Protein AF-A0A832ETS2-F1 (afdb_monomer)

Radius of gyration: 16.35 Å; Cα contacts (8 Å, |Δi|>4): 140; chains: 1; bounding box: 44×32×42 Å

Secondary structure (DSSP, 8-state):
--HHHHHHHHHHHHHHHHHHHHHHHTTT-HHHHHS--SSPPPPPHHHHHHHHHHHHHHHHHHHHHHHHHHHHHTT-HHHHHHHHHHHHHHHHHHHHHHHHT-HHHHHHHHHHHHHHHHHHHGGG-

Nearest PDB structures (foldseek):
  4j7t-assembly1_A  TM=8.408E-01  e=2.220E-03  Homo sapiens
  4jc7-assembly1_A  TM=8.473E-01  e=4.898E-03  Homo sapiens
  6ssu-assembly1_B  TM=5.948E-01  e=8.752E-03  Homo sapiens
  6sss-assembly1_C  TM=6.000E-01  e=1.648E-02  Homo sapiens
  6ssr-assembly1_A  TM=6.062E-01  e=1.832E-02  Homo sapiens

pLDDT: mean 95.66, std 4.16, range [79.88, 98.81]

Structure (mmCIF, N/CA/C/O backbone):
data_AF-A0A832ETS2-F1
#
_entry.id   AF-A0A832ETS2-F1
#
loop_
_atom_site.group_PDB
_atom_site.id
_atom_site.type_symbol
_atom_site.label_atom_id
_atom_site.label_alt_id
_atom_site.label_comp_id
_atom_site.label_asym_id
_atom_site.label_entity_id
_atom_site.label_seq_id
_atom_site.pdbx_PDB_ins_code
_atom_site.Cartn_x
_atom_site.Cartn_y
_atom_site.Cartn_z
_atom_site.occupancy
_atom_site.B_iso_or_equiv
_atom_site.auth_seq_id
_atom_site.auth_comp_id
_atom_site.auth_asym_id
_atom_site.auth_atom_id
_atom_site.pdbx_PDB_model_num
ATOM 1 N N . MET A 1 1 ? -0.045 -5.602 16.748 1.00 87.69 1 MET A N 1
ATOM 2 C CA . MET A 1 1 ? 0.488 -4.236 16.519 1.00 87.69 1 MET A CA 1
ATOM 3 C C . MET A 1 1 ? -0.621 -3.227 16.772 1.00 87.69 1 MET A C 1
ATOM 5 O O . MET A 1 1 ? -1.780 -3.587 16.598 1.00 87.69 1 MET A O 1
ATOM 9 N N . SER A 1 2 ? -0.307 -1.999 17.190 1.00 96.56 2 SER A N 1
ATOM 10 C CA . SER A 1 2 ? -1.331 -0.948 17.261 1.00 96.56 2 SER A CA 1
ATOM 11 C C . SER A 1 2 ? -1.736 -0.514 15.849 1.00 96.56 2 SER A C 1
ATOM 13 O O . SER A 1 2 ? -0.933 -0.618 14.915 1.00 96.56 2 SER A O 1
ATOM 15 N N . LEU A 1 3 ? -2.964 -0.012 15.686 1.00 97.75 3 LEU A N 1
ATOM 16 C CA . LEU A 1 3 ? -3.432 0.511 14.399 1.00 97.75 3 LEU A CA 1
ATOM 17 C C . LEU A 1 3 ? -2.520 1.634 13.886 1.00 97.75 3 LEU A C 1
ATOM 19 O O . LEU A 1 3 ? -2.171 1.642 12.712 1.00 97.75 3 LEU A O 1
ATOM 23 N N . THR A 1 4 ? -2.043 2.515 14.770 1.00 97.94 4 THR A N 1
ATOM 24 C CA . THR A 1 4 ? -1.073 3.563 14.422 1.00 97.94 4 THR A CA 1
ATOM 25 C C . THR A 1 4 ? 0.200 2.982 13.811 1.00 97.94 4 THR A C 1
ATOM 27 O O . THR A 1 4 ? 0.640 3.444 12.761 1.00 97.94 4 THR A O 1
ATOM 30 N N . THR A 1 5 ? 0.775 1.933 14.412 1.00 98.31 5 THR A N 1
ATOM 31 C CA . THR A 1 5 ? 1.963 1.270 13.856 1.00 98.31 5 THR A CA 1
ATOM 32 C C . THR A 1 5 ? 1.675 0.681 12.477 1.00 98.31 5 THR A C 1
ATOM 34 O O . THR A 1 5 ? 2.474 0.867 11.563 1.00 98.31 5 THR A O 1
ATOM 37 N N . VAL A 1 6 ? 0.535 0.005 12.294 1.00 98.50 6 VAL A N 1
ATOM 38 C CA . VAL A 1 6 ? 0.156 -0.558 10.986 1.00 98.50 6 VAL A CA 1
ATOM 39 C C . VAL A 1 6 ? 0.006 0.549 9.941 1.00 98.50 6 VAL A C 1
ATOM 41 O O . VAL A 1 6 ? 0.538 0.420 8.841 1.00 98.50 6 VAL A O 1
ATOM 44 N N . THR A 1 7 ? -0.648 1.659 10.285 1.00 98.56 7 THR A N 1
ATOM 45 C CA . THR A 1 7 ? -0.812 2.818 9.398 1.00 98.56 7 THR A CA 1
ATOM 46 C C . THR A 1 7 ? 0.533 3.391 8.960 1.00 98.56 7 THR A C 1
ATOM 48 O O . THR A 1 7 ? 0.736 3.629 7.770 1.00 98.56 7 THR A O 1
ATOM 51 N N . LEU A 1 8 ? 1.486 3.546 9.885 1.00 98.56 8 LEU A N 1
ATOM 52 C CA . LEU A 1 8 ? 2.839 4.007 9.556 1.00 98.56 8 LEU A CA 1
ATOM 53 C C . LEU A 1 8 ? 3.567 3.037 8.617 1.00 98.56 8 LEU A C 1
ATOM 55 O O . LEU A 1 8 ? 4.232 3.481 7.684 1.00 98.56 8 LEU A O 1
ATOM 59 N N . LEU A 1 9 ? 3.410 1.725 8.808 1.00 98.69 9 LEU A N 1
ATOM 60 C CA . LEU A 1 9 ? 3.992 0.728 7.905 1.00 98.69 9 LEU A CA 1
ATOM 61 C C . LEU A 1 9 ? 3.331 0.723 6.522 1.00 98.69 9 LEU A C 1
ATOM 63 O O . LEU A 1 9 ? 4.018 0.525 5.524 1.00 98.69 9 LEU A O 1
ATOM 67 N N . VAL A 1 10 ? 2.022 0.967 6.439 1.00 98.69 10 VAL A N 1
ATOM 68 C CA . VAL A 1 10 ? 1.311 1.121 5.162 1.00 98.69 10 VAL A CA 1
ATOM 69 C C . VAL A 1 10 ? 1.816 2.350 4.405 1.00 98.69 10 VAL A C 1
ATOM 71 O O . VAL A 1 10 ? 2.084 2.264 3.204 1.00 98.69 10 VAL A O 1
ATOM 74 N N . LEU A 1 11 ? 2.004 3.471 5.103 1.00 98.56 11 LEU A N 1
ATOM 75 C CA . LEU A 1 11 ? 2.599 4.678 4.530 1.00 98.56 11 LEU A CA 1
ATOM 76 C C . LEU A 1 11 ? 4.046 4.434 4.091 1.00 98.56 11 LEU A C 1
ATOM 78 O O . LEU A 1 11 ? 4.404 4.789 2.971 1.00 98.56 11 LEU A O 1
ATOM 82 N N . LEU A 1 12 ? 4.855 3.767 4.919 1.00 98.56 12 LEU A N 1
ATOM 83 C CA . LEU A 1 12 ? 6.226 3.388 4.572 1.00 98.56 12 LEU A CA 1
ATOM 84 C C . LEU A 1 12 ? 6.260 2.508 3.317 1.00 98.56 12 LEU A C 1
ATOM 86 O O . LEU A 1 12 ? 7.029 2.781 2.399 1.00 98.56 12 LEU A O 1
ATOM 90 N N . LEU A 1 13 ? 5.397 1.493 3.233 1.00 98.44 13 LEU A N 1
ATOM 91 C CA . LEU A 1 13 ? 5.277 0.642 2.051 1.00 98.44 13 LEU A CA 1
ATOM 92 C C . LEU A 1 13 ? 4.929 1.464 0.804 1.00 98.44 13 LEU A C 1
ATOM 94 O O . LEU A 1 13 ? 5.500 1.232 -0.262 1.00 98.44 13 LEU A O 1
ATOM 98 N N . PHE A 1 14 ? 4.014 2.429 0.920 1.00 98.38 14 PHE A N 1
ATOM 99 C CA . PHE A 1 14 ? 3.682 3.310 -0.193 1.00 98.38 14 PHE A CA 1
ATOM 100 C C . PHE A 1 14 ? 4.874 4.184 -0.608 1.00 98.38 14 PHE A C 1
ATOM 102 O O . PHE A 1 14 ? 5.165 4.281 -1.801 1.00 98.38 14 PHE A O 1
ATOM 109 N N . VAL A 1 15 ? 5.622 4.735 0.353 1.00 98.00 15 VAL A N 1
ATOM 110 C CA . VAL A 1 15 ? 6.868 5.474 0.091 1.00 98.00 15 VAL A CA 1
ATOM 111 C C . VAL A 1 15 ? 7.871 4.597 -0.659 1.00 98.00 15 VAL A C 1
ATOM 113 O O . VAL A 1 15 ? 8.402 5.033 -1.676 1.00 98.00 15 VAL A O 1
ATOM 116 N N . VAL A 1 16 ? 8.070 3.339 -0.251 1.00 97.69 16 VAL A N 1
ATOM 117 C CA . VAL A 1 16 ? 8.927 2.399 -0.998 1.00 97.69 16 VAL A CA 1
ATOM 118 C C . VAL A 1 16 ? 8.440 2.241 -2.444 1.00 97.69 16 VAL A C 1
ATOM 120 O O . VAL A 1 16 ? 9.243 2.309 -3.375 1.00 97.69 16 VAL A O 1
ATOM 123 N N . GLN A 1 17 ? 7.131 2.091 -2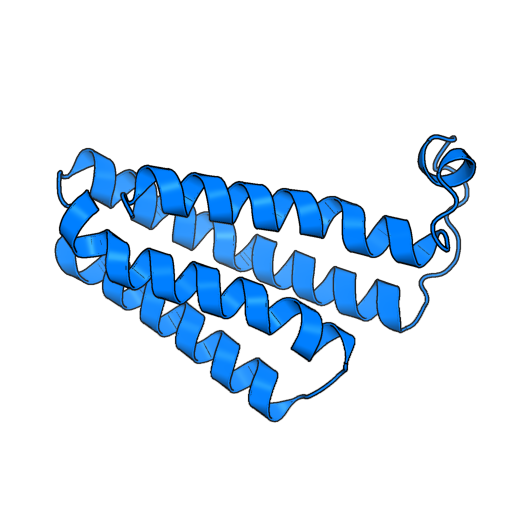.667 1.00 97.31 17 GLN A N 1
ATOM 124 C CA . GLN A 1 17 ? 6.562 1.948 -4.015 1.00 97.31 17 GLN A CA 1
ATOM 125 C C . GLN A 1 17 ? 6.717 3.202 -4.893 1.00 97.31 17 GLN A C 1
ATOM 127 O O . GLN A 1 17 ? 6.813 3.064 -6.116 1.00 97.31 17 GLN A O 1
ATOM 132 N N . LEU A 1 18 ? 6.764 4.408 -4.308 1.00 95.69 18 LEU A N 1
ATOM 133 C CA . LEU A 1 18 ? 7.029 5.648 -5.052 1.00 95.69 18 LEU A CA 1
ATOM 134 C C . LEU A 1 18 ? 8.391 5.601 -5.751 1.00 95.69 18 LEU A C 1
ATOM 136 O O . LEU A 1 18 ? 8.499 6.017 -6.906 1.00 95.69 18 LEU A O 1
ATOM 140 N N . PHE A 1 19 ? 9.403 5.061 -5.071 1.00 94.94 19 PHE A N 1
ATOM 141 C CA . PHE A 1 19 ? 10.766 4.981 -5.594 1.00 94.94 19 PHE A CA 1
ATOM 142 C C . PHE A 1 19 ? 11.004 3.728 -6.438 1.00 94.94 19 PHE A C 1
ATOM 144 O O . PHE A 1 19 ? 11.673 3.809 -7.464 1.00 94.94 19 PHE A O 1
ATOM 151 N N . LEU A 1 20 ? 10.406 2.592 -6.068 1.00 95.44 20 LEU A N 1
ATOM 152 C CA . LEU A 1 20 ? 10.717 1.280 -6.642 1.00 95.44 20 LEU A CA 1
ATOM 153 C C . LEU A 1 20 ? 10.628 1.232 -8.178 1.00 95.44 20 LEU A C 1
ATOM 155 O O . LEU A 1 20 ? 11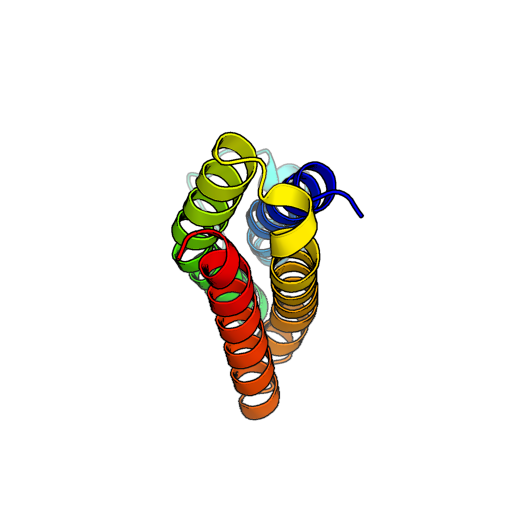.518 0.693 -8.833 1.00 95.44 20 LEU A O 1
ATOM 159 N N . GLN A 1 21 ? 9.576 1.810 -8.767 1.00 94.75 21 GLN A N 1
ATOM 160 C CA . GLN A 1 21 ? 9.407 1.807 -10.225 1.00 94.75 21 GLN A CA 1
ATOM 161 C C . GLN A 1 21 ? 10.429 2.700 -10.948 1.00 94.75 21 GLN A C 1
ATOM 163 O O . GLN A 1 21 ? 10.937 2.296 -11.994 1.00 94.75 21 GLN A O 1
ATOM 168 N N . GLU A 1 22 ? 10.788 3.858 -10.376 1.00 93.06 22 GLU A N 1
ATOM 169 C CA . GLU A 1 22 ? 11.818 4.731 -10.957 1.00 93.06 22 GLU A CA 1
ATOM 170 C C . GLU A 1 22 ? 13.200 4.088 -10.803 1.00 93.06 22 GLU A C 1
AT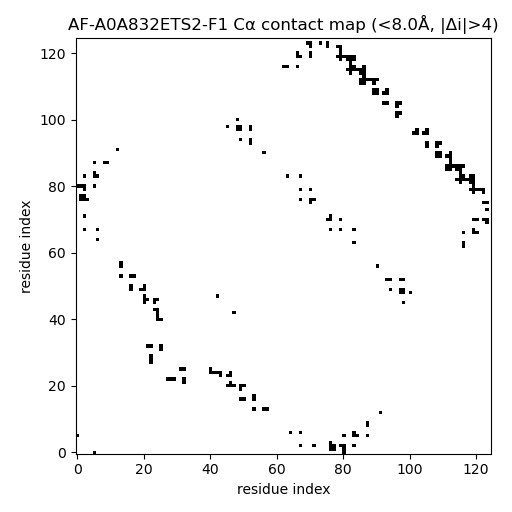OM 172 O O . GLU A 1 22 ? 13.955 4.025 -11.767 1.00 93.06 22 GLU A O 1
ATOM 177 N N . THR A 1 23 ? 13.519 3.507 -9.645 1.00 94.19 23 THR A N 1
ATOM 178 C CA . THR A 1 23 ? 14.793 2.804 -9.447 1.00 94.19 23 THR A CA 1
ATOM 179 C C . THR A 1 23 ? 14.991 1.700 -10.488 1.00 94.19 23 THR A C 1
ATOM 181 O O . THR A 1 23 ? 16.059 1.607 -11.091 1.00 94.19 23 THR A O 1
ATOM 184 N N . VAL A 1 24 ? 13.950 0.914 -10.777 1.00 95.06 24 VAL A N 1
ATOM 185 C CA . VAL A 1 24 ? 14.009 -0.119 -11.823 1.00 95.06 24 VAL A CA 1
ATOM 186 C C . VAL A 1 24 ? 14.076 0.485 -13.228 1.00 95.06 24 VAL A C 1
ATOM 188 O O . VAL A 1 24 ? 14.808 -0.026 -14.074 1.00 95.06 24 VAL A O 1
ATOM 191 N N . ARG A 1 25 ? 13.352 1.576 -13.498 1.00 94.12 25 ARG A N 1
ATOM 192 C CA . ARG A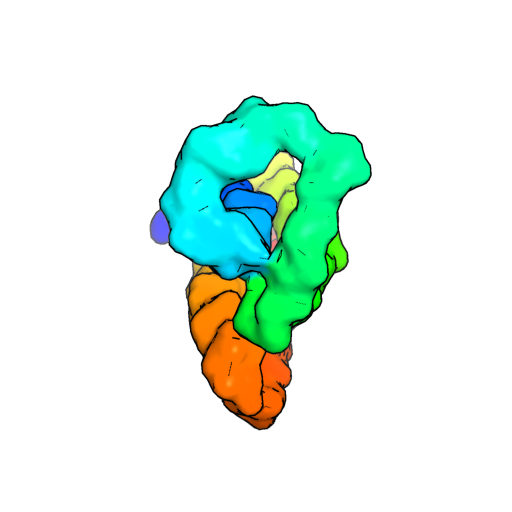 1 25 ? 13.391 2.285 -14.789 1.00 94.12 25 ARG A CA 1
ATOM 193 C C . ARG A 1 25 ? 14.796 2.788 -15.128 1.00 94.12 25 ARG A C 1
ATOM 195 O O . ARG A 1 25 ? 15.226 2.678 -16.273 1.00 94.12 25 ARG A O 1
ATOM 202 N N . TYR A 1 26 ? 15.501 3.313 -14.133 1.00 93.62 26 TYR A N 1
ATOM 203 C CA . TYR A 1 26 ? 16.863 3.830 -14.258 1.00 93.62 26 TYR A CA 1
ATOM 204 C C . TYR A 1 26 ? 17.940 2.764 -14.003 1.00 93.62 26 TYR A C 1
ATOM 206 O O . TYR A 1 26 ? 19.110 3.109 -13.899 1.00 93.62 26 TYR A O 1
ATOM 214 N N . HIS A 1 27 ? 17.581 1.476 -13.925 1.00 92.56 27 HIS A N 1
ATOM 215 C CA . HIS A 1 27 ? 18.530 0.376 -13.702 1.00 92.56 27 HIS A CA 1
ATOM 216 C C . HIS A 1 27 ? 19.432 0.592 -12.472 1.00 92.56 27 HIS A C 1
ATOM 218 O O . HIS A 1 27 ? 20.612 0.262 -12.497 1.00 92.56 27 HIS A O 1
ATOM 224 N N . PHE A 1 28 ? 18.863 1.137 -11.392 1.00 91.56 28 PHE A N 1
ATOM 225 C CA . PHE A 1 28 ? 19.557 1.445 -10.135 1.00 91.56 28 PHE A CA 1
ATOM 226 C C . PHE A 1 28 ? 20.667 2.512 -10.246 1.00 91.56 28 PHE A C 1
ATOM 228 O O . PHE A 1 28 ? 21.445 2.684 -9.310 1.00 91.56 28 PHE A O 1
ATOM 235 N N . ASP A 1 29 ? 20.709 3.285 -11.336 1.00 91.25 29 ASP A N 1
ATOM 236 C CA . ASP A 1 29 ? 21.627 4.416 -11.494 1.00 91.25 29 ASP A CA 1
ATOM 237 C C . ASP A 1 29 ? 21.154 5.633 -10.676 1.00 91.25 29 ASP A C 1
ATOM 239 O O . ASP A 1 29 ? 20.313 6.427 -11.109 1.00 91.25 29 ASP A O 1
ATOM 243 N N . LEU A 1 30 ? 21.704 5.775 -9.467 1.00 86.50 30 LEU A N 1
ATOM 244 C CA . LEU A 1 30 ? 21.354 6.852 -8.537 1.00 86.50 30 LEU A CA 1
ATOM 245 C C . LEU A 1 30 ? 21.680 8.247 -9.083 1.00 86.50 30 LEU A C 1
ATOM 247 O O . LEU A 1 30 ? 20.935 9.189 -8.809 1.00 86.50 30 LEU A O 1
ATOM 251 N N . TRP A 1 31 ? 22.743 8.384 -9.880 1.00 87.00 31 TRP A N 1
ATOM 252 C CA . TRP A 1 31 ? 23.133 9.676 -10.443 1.00 87.00 31 TRP A CA 1
ATOM 253 C C . TRP A 1 31 ? 22.084 10.172 -11.438 1.00 87.00 31 TRP A C 1
ATOM 255 O O . TRP A 1 31 ? 21.641 11.319 -11.372 1.00 87.00 31 TRP A O 1
ATOM 265 N N . ARG A 1 32 ? 21.596 9.278 -12.305 1.00 86.56 32 ARG A N 1
ATOM 266 C CA . ARG A 1 32 ? 20.534 9.611 -13.268 1.00 86.56 32 ARG A CA 1
ATOM 267 C C . ARG A 1 32 ? 19.168 9.805 -12.609 1.00 86.56 32 ARG A C 1
ATOM 269 O O . ARG A 1 32 ? 18.371 10.585 -13.119 1.00 86.56 32 ARG A O 1
ATOM 276 N N . ILE A 1 33 ? 18.899 9.149 -11.476 1.00 87.00 33 ILE A N 1
ATOM 277 C CA . ILE A 1 33 ? 17.664 9.353 -10.691 1.00 87.00 33 ILE A CA 1
ATOM 278 C C . ILE A 1 33 ? 17.634 10.741 -10.028 1.00 87.00 33 ILE A C 1
ATOM 280 O O . ILE A 1 33 ? 16.560 11.346 -9.921 1.00 87.00 33 ILE A O 1
ATOM 284 N N . MET A 1 34 ? 18.792 11.225 -9.568 1.00 85.75 34 MET A N 1
ATOM 285 C CA . MET A 1 34 ? 18.949 12.540 -8.933 1.00 85.75 34 MET A CA 1
ATOM 286 C C . MET A 1 34 ? 19.066 13.695 -9.936 1.00 85.75 34 MET A C 1
ATOM 288 O O . MET A 1 34 ? 18.823 14.839 -9.562 1.00 85.75 34 MET A O 1
ATOM 292 N N . GLY A 1 35 ? 19.439 13.406 -11.185 1.00 84.88 35 GLY A N 1
ATOM 293 C CA . GLY A 1 35 ? 19.556 14.397 -12.252 1.00 84.88 35 GLY A CA 1
ATOM 294 C C . GLY A 1 35 ? 18.218 14.960 -12.749 1.00 84.88 35 GLY A C 1
ATOM 295 O O . GLY A 1 35 ? 17.130 14.534 -12.346 1.00 84.88 35 GLY A O 1
ATOM 296 N N . ASN A 1 36 ? 18.304 15.926 -13.669 1.00 81.81 36 ASN A N 1
ATOM 297 C CA . ASN A 1 36 ? 17.133 16.543 -14.291 1.00 81.81 36 ASN A CA 1
ATOM 298 C C . ASN A 1 36 ? 16.290 15.502 -15.042 1.00 81.81 36 ASN A C 1
ATOM 300 O O . ASN A 1 36 ? 16.807 14.616 -15.723 1.00 81.81 36 ASN A O 1
ATOM 304 N N . ARG A 1 37 ? 14.964 15.611 -14.917 1.00 79.88 37 ARG A N 1
ATOM 305 C CA . ARG A 1 37 ? 13.999 14.613 -15.416 1.00 79.88 37 ARG A CA 1
ATOM 306 C C . ARG A 1 37 ? 13.394 14.980 -16.771 1.00 79.88 37 ARG A C 1
ATOM 308 O O . ARG A 1 37 ? 12.302 14.497 -17.083 1.00 79.88 37 ARG A O 1
ATOM 315 N N . ASP A 1 38 ? 14.089 15.825 -17.523 1.00 83.44 38 ASP A N 1
ATOM 316 C CA . ASP A 1 38 ? 13.648 16.356 -18.815 1.00 83.44 38 ASP A CA 1
ATOM 317 C C . ASP A 1 38 ? 13.617 15.245 -19.875 1.00 83.44 38 ASP A C 1
ATOM 319 O O . ASP A 1 38 ? 12.659 15.122 -20.634 1.00 83.44 38 ASP A O 1
ATOM 323 N N . GLU A 1 39 ? 14.598 14.338 -19.827 1.00 82.94 39 GLU A N 1
ATOM 324 C CA . GLU A 1 39 ? 14.653 13.130 -20.651 1.00 82.94 39 GLU A CA 1
ATOM 325 C C . GLU A 1 39 ? 14.550 11.883 -19.771 1.00 82.94 39 GLU A C 1
ATOM 327 O O . GLU A 1 39 ? 15.519 11.428 -19.155 1.00 82.94 39 GLU A O 1
ATOM 332 N N . ARG A 1 40 ? 13.350 11.301 -19.683 1.00 85.69 40 ARG A N 1
ATOM 333 C CA . ARG A 1 40 ? 13.163 10.065 -18.915 1.00 85.69 40 ARG A CA 1
ATOM 334 C C . ARG A 1 40 ? 13.360 8.831 -19.802 1.00 85.69 40 ARG A C 1
ATOM 336 O O . ARG A 1 40 ? 12.685 8.735 -20.828 1.00 85.69 40 ARG A O 1
ATOM 343 N N . PRO A 1 41 ? 14.154 7.827 -19.375 1.00 89.06 41 PRO A N 1
ATOM 344 C CA . PRO A 1 41 ? 14.304 6.567 -20.104 1.00 89.06 41 PRO A CA 1
ATOM 345 C C . PRO A 1 41 ? 12.954 5.899 -20.376 1.00 89.06 41 PRO A C 1
ATOM 347 O O . PRO A 1 41 ? 12.012 6.064 -19.598 1.00 89.06 41 PRO A O 1
ATOM 350 N N . GLN A 1 42 ? 12.828 5.102 -21.434 1.00 92.69 42 GLN A N 1
ATOM 351 C CA . GLN A 1 42 ? 11.617 4.297 -21.610 1.00 92.69 42 GLN A CA 1
ATOM 352 C C . GLN A 1 42 ? 11.457 3.299 -20.454 1.00 92.69 42 GLN A C 1
ATOM 354 O O . GLN A 1 42 ? 12.431 2.796 -19.894 1.00 92.69 42 GLN A O 1
ATOM 359 N N . LYS A 1 43 ? 10.209 3.029 -20.058 1.00 93.69 43 LYS A N 1
ATOM 360 C CA . LYS A 1 43 ? 9.929 2.077 -18.979 1.00 93.69 43 LYS A CA 1
ATOM 361 C C . LYS A 1 43 ? 10.201 0.660 -19.464 1.00 93.69 43 LYS A C 1
ATOM 363 O O . LYS A 1 43 ? 9.642 0.229 -20.469 1.00 93.69 43 LYS A O 1
ATOM 368 N N . THR A 1 44 ? 10.984 -0.089 -18.695 1.00 95.38 44 THR A N 1
ATOM 369 C CA . THR A 1 44 ? 11.061 -1.543 -18.853 1.00 95.38 44 THR A CA 1
ATOM 370 C C . THR A 1 44 ? 9.704 -2.178 -18.529 1.00 95.38 44 THR A C 1
ATOM 372 O O . THR A 1 44 ? 8.872 -1.592 -17.828 1.00 95.38 44 THR A O 1
ATOM 375 N N . VAL A 1 45 ? 9.475 -3.411 -18.993 1.00 96.12 45 VAL A N 1
ATOM 376 C CA . VAL A 1 45 ? 8.248 -4.165 -18.669 1.00 96.12 45 VAL A CA 1
ATOM 377 C C . VAL A 1 45 ? 8.056 -4.280 -17.153 1.00 96.12 45 VAL A C 1
ATOM 379 O O . VAL A 1 45 ? 6.940 -4.115 -16.653 1.00 96.12 45 VAL A O 1
ATOM 382 N N . LEU A 1 46 ? 9.145 -4.514 -16.414 1.00 97.00 46 LEU A N 1
ATOM 383 C CA . LEU A 1 46 ? 9.131 -4.593 -14.956 1.00 97.00 46 LEU A CA 1
ATOM 384 C C . LEU A 1 46 ? 8.785 -3.242 -14.314 1.00 97.00 46 LEU A C 1
ATOM 386 O O . LEU A 1 46 ? 7.890 -3.196 -13.472 1.00 97.00 46 LEU A O 1
ATOM 390 N N . ALA A 1 47 ? 9.411 -2.141 -14.750 1.00 96.81 47 ALA A N 1
ATOM 391 C CA . ALA A 1 47 ? 9.092 -0.799 -14.253 1.00 96.81 47 ALA A CA 1
ATOM 392 C C . ALA A 1 47 ? 7.612 -0.446 -14.488 1.00 96.81 47 ALA A C 1
ATOM 394 O O . ALA A 1 47 ? 6.932 0.022 -13.577 1.00 96.81 47 ALA A O 1
ATOM 395 N N . ALA A 1 48 ? 7.068 -0.767 -15.668 1.00 97.25 48 ALA A N 1
ATOM 396 C CA . ALA A 1 48 ? 5.653 -0.556 -15.975 1.00 97.25 48 ALA A CA 1
ATOM 397 C C . ALA A 1 48 ? 4.711 -1.417 -15.106 1.00 97.25 48 ALA A C 1
ATOM 399 O O . ALA A 1 48 ? 3.607 -0.995 -14.759 1.00 97.25 48 ALA A O 1
ATOM 400 N N . ARG A 1 49 ? 5.114 -2.641 -14.738 1.00 97.75 49 ARG A N 1
ATOM 401 C CA . ARG A 1 49 ? 4.360 -3.488 -13.794 1.00 97.75 49 ARG A CA 1
ATOM 402 C C . ARG A 1 49 ? 4.369 -2.901 -12.383 1.00 97.75 49 ARG A C 1
ATOM 404 O O . ARG A 1 49 ? 3.307 -2.819 -11.771 1.00 97.75 49 ARG A O 1
ATOM 411 N N . LEU A 1 50 ? 5.527 -2.458 -11.904 1.00 98.00 50 LEU A N 1
ATOM 412 C CA . LEU A 1 50 ? 5.679 -1.832 -10.589 1.00 98.00 50 LEU A CA 1
ATOM 413 C C . LEU A 1 50 ? 4.906 -0.515 -10.484 1.00 98.00 50 LEU A C 1
ATOM 415 O O . LEU A 1 50 ? 4.260 -0.262 -9.472 1.00 98.00 50 LEU A O 1
ATOM 419 N N . GLU A 1 51 ? 4.888 0.288 -11.547 1.00 97.69 51 GLU A N 1
ATOM 420 C CA . GLU A 1 51 ? 4.078 1.504 -11.595 1.00 97.69 51 GLU A CA 1
ATOM 421 C C . GLU A 1 51 ? 2.578 1.206 -11.479 1.00 97.69 51 GLU A C 1
ATOM 423 O O . GLU A 1 51 ? 1.878 1.887 -10.732 1.00 97.69 51 GLU A O 1
ATOM 428 N N . ARG A 1 52 ? 2.075 0.165 -12.156 1.00 97.81 52 ARG A N 1
ATOM 429 C CA . ARG A 1 52 ? 0.673 -0.257 -12.004 1.00 97.81 52 ARG A CA 1
ATOM 430 C C . ARG A 1 52 ? 0.365 -0.737 -10.587 1.00 97.81 52 ARG A C 1
ATOM 432 O O . ARG A 1 52 ? -0.694 -0.401 -10.066 1.00 97.81 52 ARG A O 1
ATOM 439 N N . ALA A 1 53 ? 1.287 -1.455 -9.942 1.00 98.00 53 ALA A N 1
ATOM 440 C CA . ALA A 1 53 ? 1.132 -1.842 -8.540 1.00 98.00 53 ALA A CA 1
ATOM 441 C C . ALA A 1 53 ? 1.067 -0.613 -7.610 1.00 98.00 53 ALA A C 1
ATOM 443 O O . ALA A 1 53 ? 0.159 -0.521 -6.784 1.00 98.00 53 ALA A O 1
ATOM 444 N N . LYS A 1 54 ? 1.953 0.373 -7.815 1.00 98.31 54 LYS A N 1
ATOM 445 C CA . LYS A 1 54 ? 1.938 1.667 -7.110 1.00 98.31 54 LYS A CA 1
ATOM 446 C C . LYS A 1 54 ? 0.635 2.435 -7.341 1.00 98.31 54 LYS 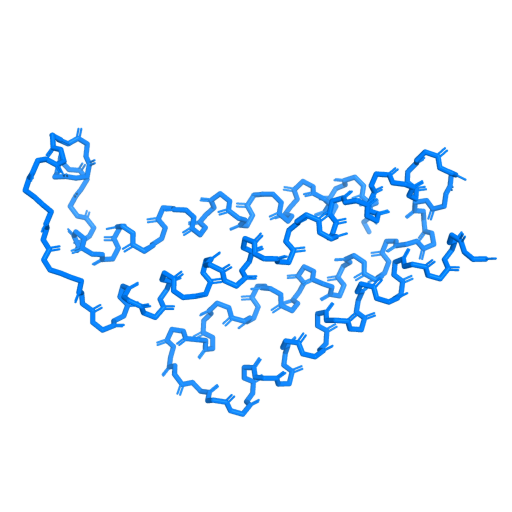A C 1
ATOM 448 O O . LYS A 1 54 ? 0.092 3.009 -6.403 1.00 98.31 54 LYS A O 1
ATOM 453 N N . ASN A 1 55 ? 0.126 2.468 -8.571 1.00 98.38 55 ASN A N 1
ATOM 454 C CA . ASN A 1 55 ? -1.137 3.144 -8.882 1.00 98.38 55 ASN A CA 1
ATOM 455 C C . ASN A 1 55 ? -2.331 2.443 -8.215 1.00 98.38 55 ASN A C 1
ATOM 457 O O . ASN A 1 55 ? -3.193 3.113 -7.661 1.00 98.38 55 ASN A O 1
ATOM 461 N N . ASN A 1 56 ? -2.326 1.110 -8.139 1.00 98.06 56 ASN A N 1
ATOM 462 C CA . ASN A 1 56 ? -3.340 0.382 -7.377 1.00 98.06 56 ASN A CA 1
ATOM 463 C C . ASN A 1 56 ? -3.274 0.680 -5.867 1.00 98.06 56 ASN A C 1
ATOM 465 O O . ASN A 1 56 ? -4.303 0.754 -5.198 1.00 98.06 56 ASN A O 1
ATOM 469 N N . MET A 1 57 ? -2.069 0.866 -5.319 1.00 98.06 57 MET A N 1
ATOM 470 C CA . MET A 1 57 ? -1.897 1.310 -3.935 1.00 98.06 57 MET A CA 1
ATOM 471 C C . MET A 1 57 ? -2.424 2.736 -3.730 1.00 98.06 57 MET A C 1
ATOM 473 O O . MET A 1 57 ? -3.097 2.984 -2.736 1.00 98.06 57 MET A O 1
ATOM 477 N N . LEU A 1 58 ? -2.183 3.647 -4.680 1.00 97.94 58 LEU A N 1
ATOM 478 C CA . LEU A 1 58 ? -2.725 5.013 -4.661 1.00 97.94 58 LEU A CA 1
ATOM 479 C C . LEU A 1 58 ? -4.255 5.048 -4.616 1.00 97.94 58 LEU A C 1
ATOM 481 O O . LEU A 1 58 ? -4.808 5.880 -3.911 1.00 97.94 58 LEU A O 1
ATOM 485 N N . GLU A 1 59 ? -4.931 4.155 -5.335 1.00 97.19 59 GLU A N 1
ATOM 486 C CA . GLU A 1 59 ? -6.398 4.052 -5.310 1.00 97.19 59 GLU A CA 1
ATOM 487 C C . GLU A 1 59 ? -6.916 3.533 -3.961 1.00 97.19 59 GLU A C 1
ATOM 489 O O . GLU A 1 59 ? -7.944 3.983 -3.461 1.00 97.19 59 GLU A O 1
ATOM 494 N N . ALA A 1 60 ? -6.194 2.595 -3.345 1.00 97.69 60 A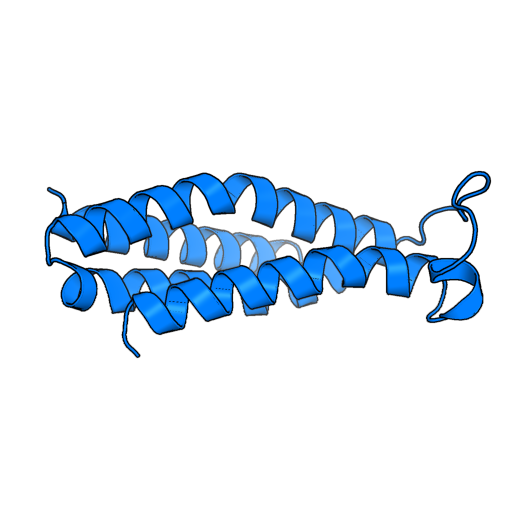LA A N 1
ATOM 495 C CA . ALA A 1 60 ? -6.599 1.985 -2.082 1.00 97.69 60 ALA A CA 1
ATOM 496 C C . ALA A 1 60 ? -6.263 2.835 -0.848 1.00 97.69 60 ALA A C 1
ATOM 498 O O . ALA A 1 60 ? -6.910 2.703 0.193 1.00 97.69 60 ALA A O 1
ATOM 499 N N . LEU A 1 61 ? -5.230 3.674 -0.940 1.00 97.94 61 LEU A N 1
ATOM 500 C CA . LEU A 1 61 ? -4.679 4.405 0.195 1.00 97.94 61 LEU A CA 1
ATOM 501 C C . LEU A 1 61 ? -5.671 5.407 0.819 1.00 97.94 61 LEU A C 1
ATOM 503 O O . LEU A 1 61 ? -5.775 5.393 2.044 1.00 97.94 61 LEU A O 1
ATOM 507 N N . PRO A 1 62 ? -6.443 6.215 0.060 1.00 98.50 62 PRO A N 1
ATOM 508 C CA . PRO A 1 62 ? -7.453 7.103 0.638 1.00 98.50 62 PRO A CA 1
ATOM 509 C C . PRO A 1 62 ? -8.497 6.356 1.469 1.00 98.50 62 PRO A C 1
ATOM 511 O O . PRO A 1 62 ? -8.835 6.794 2.566 1.00 98.50 62 PRO A O 1
ATOM 514 N N . LEU A 1 63 ? -8.957 5.198 0.984 1.00 98.25 63 LEU A N 1
ATOM 515 C CA . LEU A 1 63 ? -9.928 4.369 1.696 1.00 98.25 63 LEU A CA 1
ATOM 516 C C . LEU A 1 63 ? -9.330 3.793 2.987 1.00 98.25 63 LEU A C 1
ATOM 518 O O . LEU A 1 63 ? -9.944 3.892 4.047 1.00 98.25 63 LEU A O 1
ATOM 522 N N . PHE A 1 64 ? -8.110 3.252 2.919 1.00 98.75 64 PHE A N 1
ATOM 523 C CA . PHE A 1 64 ? -7.402 2.758 4.102 1.00 98.75 64 PHE A CA 1
ATOM 524 C C . PHE A 1 64 ? -7.191 3.861 5.149 1.00 98.75 64 PHE A C 1
ATOM 526 O O . PHE A 1 64 ? -7.504 3.660 6.321 1.00 98.75 64 PHE A O 1
ATOM 533 N N . LEU A 1 65 ? -6.672 5.024 4.736 1.00 98.62 65 LEU A N 1
ATOM 534 C CA . LEU A 1 65 ? -6.391 6.139 5.643 1.00 98.62 65 LEU A CA 1
ATOM 535 C C . LEU A 1 65 ? -7.673 6.705 6.250 1.00 98.62 65 LEU A C 1
ATOM 537 O O . LEU A 1 65 ? -7.693 6.963 7.449 1.00 98.62 65 LEU A O 1
ATOM 541 N N . GLY A 1 66 ? -8.746 6.830 5.464 1.00 98.50 66 GLY A N 1
ATOM 542 C CA . GLY A 1 66 ? -10.053 7.251 5.966 1.00 98.50 66 GLY A CA 1
ATOM 543 C C . GLY A 1 66 ? -10.557 6.333 7.080 1.00 98.50 66 GLY A C 1
ATOM 544 O O . GLY A 1 66 ? -10.863 6.803 8.173 1.00 98.50 66 GLY A O 1
ATOM 545 N N . LEU A 1 67 ? -10.553 5.017 6.848 1.00 98.50 67 LEU A N 1
ATOM 546 C CA . LEU A 1 67 ? -10.963 4.034 7.857 1.00 98.50 67 LEU A CA 1
ATOM 547 C C . LEU A 1 67 ? -10.038 4.035 9.081 1.00 98.50 67 LEU A C 1
ATOM 549 O O . LEU A 1 67 ? -10.518 4.004 10.214 1.00 98.50 67 LEU A O 1
ATOM 553 N N . ALA A 1 68 ? -8.720 4.104 8.878 1.00 98.38 68 ALA A N 1
ATOM 554 C CA . ALA A 1 68 ? -7.753 4.144 9.971 1.00 98.38 68 ALA A CA 1
ATOM 555 C C . ALA A 1 68 ? -7.941 5.390 10.850 1.00 98.38 68 ALA A C 1
ATOM 557 O O . ALA A 1 68 ? -7.939 5.288 12.073 1.00 98.38 68 ALA A O 1
ATOM 558 N N . MET A 1 69 ? -8.139 6.563 10.246 1.00 98.19 69 MET A N 1
ATOM 559 C CA . MET A 1 69 ? -8.370 7.803 10.986 1.00 98.19 69 MET A CA 1
ATOM 560 C C . MET A 1 69 ? -9.701 7.759 11.738 1.00 98.19 69 MET A C 1
ATOM 562 O O . MET A 1 69 ? -9.712 7.993 12.943 1.00 98.19 69 MET A O 1
ATOM 566 N N . LEU A 1 70 ? -10.802 7.403 11.066 1.00 98.12 70 LEU A N 1
ATOM 567 C CA . LEU A 1 70 ? -12.127 7.317 11.692 1.00 98.12 70 LEU A CA 1
ATOM 568 C C . LEU A 1 70 ? -12.130 6.365 12.895 1.00 98.12 70 LEU A C 1
ATOM 570 O O . LEU A 1 70 ? -12.624 6.721 13.961 1.00 98.12 70 LEU A O 1
ATOM 574 N N . THR A 1 71 ? -11.526 5.183 12.756 1.00 97.06 71 THR A N 1
ATOM 575 C CA . THR A 1 71 ? -11.455 4.196 13.848 1.00 97.06 71 THR A CA 1
ATOM 576 C C . THR A 1 71 ? -10.556 4.641 14.997 1.00 97.06 71 THR A C 1
ATOM 578 O O . THR A 1 71 ? -10.883 4.366 16.151 1.00 97.06 71 THR A O 1
ATOM 581 N N . LEU A 1 72 ? -9.457 5.355 14.725 1.00 96.50 72 LEU A N 1
ATOM 582 C CA . LEU A 1 72 ? -8.636 5.970 15.774 1.00 96.50 72 LEU A CA 1
ATOM 583 C C . LEU A 1 72 ? -9.422 7.035 16.548 1.00 96.50 72 LEU A C 1
ATOM 585 O O . LEU A 1 72 ? -9.395 7.020 17.777 1.00 96.50 72 LEU A O 1
ATOM 589 N N . PHE A 1 73 ? -10.153 7.914 15.853 1.00 96.69 73 PHE A N 1
ATOM 590 C CA . PHE A 1 73 ? -10.974 8.950 16.491 1.00 96.69 73 PHE A CA 1
ATOM 591 C C . PHE A 1 73 ? -12.144 8.372 17.296 1.00 96.69 73 PHE A C 1
ATOM 593 O O . PHE A 1 73 ? -12.451 8.881 18.369 1.00 96.69 73 PHE A O 1
ATOM 600 N N . ALA A 1 74 ? -12.761 7.291 16.818 1.00 95.81 74 ALA A N 1
ATOM 601 C CA . ALA A 1 74 ? -13.854 6.608 17.509 1.00 95.81 74 ALA A CA 1
ATOM 602 C C . ALA A 1 74 ? -13.391 5.715 18.681 1.00 95.81 74 ALA A C 1
ATOM 604 O O . ALA A 1 74 ? -14.214 5.069 19.323 1.00 95.81 74 ALA A O 1
ATOM 605 N N . GLY A 1 75 ? -12.082 5.612 18.949 1.00 93.31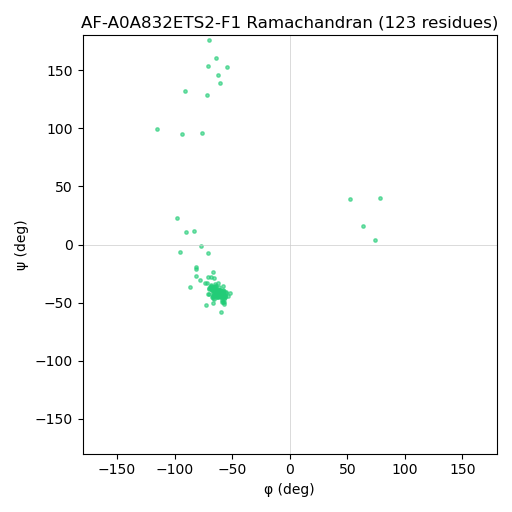 75 GLY A N 1
ATOM 606 C CA . GLY A 1 75 ? -11.534 4.719 19.981 1.00 93.31 75 GLY A CA 1
ATOM 607 C C . GLY A 1 75 ? -11.536 3.226 19.608 1.00 93.31 75 GLY A C 1
ATOM 608 O O . GLY A 1 75 ? -11.108 2.388 20.399 1.00 93.31 75 GLY A O 1
ATOM 609 N N . GLY A 1 76 ? -11.943 2.877 18.383 1.00 92.31 76 GLY A N 1
ATOM 610 C CA . GLY A 1 76 ? -12.022 1.509 17.853 1.00 92.31 76 GLY A CA 1
ATOM 611 C C . GLY A 1 76 ? -10.703 0.949 17.303 1.00 92.31 76 GLY A C 1
ATOM 612 O O . GLY A 1 76 ? -10.699 -0.093 16.646 1.00 92.31 76 GLY A O 1
ATOM 613 N N . GLY A 1 77 ? -9.568 1.612 17.546 1.00 93.00 77 GLY A N 1
ATOM 614 C CA . GLY A 1 77 ? -8.285 1.261 16.926 1.00 93.00 77 GLY A CA 1
ATOM 615 C C . GLY A 1 77 ? -7.821 -0.180 17.183 1.00 93.00 77 GLY A C 1
ATOM 616 O O . GLY A 1 77 ? -7.279 -0.824 16.285 1.00 93.00 77 GLY A O 1
ATOM 617 N N . ASN A 1 78 ? -8.080 -0.730 18.374 1.00 95.25 78 ASN A N 1
ATOM 618 C CA . ASN A 1 78 ? -7.750 -2.128 18.676 1.00 95.25 78 ASN A CA 1
ATOM 619 C C . ASN A 1 78 ? -8.596 -3.114 17.857 1.00 95.25 78 ASN A C 1
ATOM 621 O O . ASN A 1 78 ? -8.060 -4.105 17.365 1.00 95.25 78 ASN A O 1
ATOM 625 N N . ALA A 1 79 ? -9.884 -2.819 17.663 1.00 96.38 79 ALA A N 1
ATOM 626 C CA . ALA A 1 79 ? -10.800 -3.663 16.900 1.00 96.38 79 ALA A CA 1
ATOM 627 C C . ALA A 1 79 ? -10.515 -3.619 15.388 1.00 96.38 79 ALA A C 1
ATOM 629 O O . ALA A 1 79 ? -10.648 -4.631 14.707 1.00 96.38 79 ALA A O 1
ATOM 630 N N . ALA A 1 80 ? -10.057 -2.477 14.865 1.00 97.56 80 ALA A N 1
ATOM 631 C CA . ALA A 1 80 ? -9.710 -2.320 13.450 1.00 97.56 80 ALA A CA 1
ATOM 632 C C . ALA A 1 80 ? -8.301 -2.842 13.087 1.00 97.56 80 ALA A C 1
ATOM 634 O O . ALA A 1 80 ? -8.020 -3.118 11.917 1.00 97.56 80 ALA A O 1
ATOM 635 N N . SER A 1 81 ? -7.407 -3.008 14.072 1.00 98.12 81 SER A N 1
ATOM 636 C CA . SER A 1 81 ? -6.009 -3.418 13.853 1.00 98.12 81 SER A CA 1
ATOM 637 C C . SER A 1 81 ? -5.831 -4.740 13.074 1.00 98.12 81 SER A C 1
ATOM 639 O O . SER A 1 81 ? -4.980 -4.780 12.176 1.00 98.12 81 SER A O 1
ATOM 641 N N . PRO A 1 82 ? -6.619 -5.812 13.310 1.00 98.56 82 PRO A N 1
ATOM 642 C CA . PRO A 1 82 ? -6.520 -7.041 12.518 1.00 98.56 82 PRO A CA 1
ATOM 643 C C . PRO A 1 82 ? -6.816 -6.825 11.027 1.00 98.56 82 PRO A C 1
ATOM 645 O O . PRO A 1 82 ? -6.062 -7.303 10.179 1.00 98.56 82 PRO A O 1
ATOM 648 N N . GLY A 1 83 ? -7.858 -6.049 10.702 1.00 98.56 83 GLY A N 1
ATOM 649 C CA . GLY A 1 83 ? -8.205 -5.704 9.319 1.00 98.56 83 GLY A CA 1
ATOM 650 C C . GLY A 1 83 ? -7.113 -4.879 8.638 1.00 98.56 83 GLY A C 1
ATOM 651 O O . GLY A 1 83 ? -6.702 -5.181 7.516 1.00 98.56 83 GLY A O 1
ATOM 652 N N . ALA A 1 84 ? -6.553 -3.907 9.363 1.00 98.69 84 ALA A N 1
ATOM 653 C CA . ALA A 1 84 ? -5.434 -3.108 8.876 1.00 98.69 84 ALA A CA 1
ATOM 654 C C . ALA A 1 84 ? -4.181 -3.964 8.625 1.00 98.69 84 ALA A C 1
ATOM 656 O O . ALA A 1 84 ? -3.475 -3.771 7.634 1.00 98.69 84 ALA A O 1
ATOM 657 N N . THR A 1 85 ? -3.909 -4.932 9.505 1.00 98.69 85 THR A N 1
ATOM 658 C CA . THR A 1 85 ? -2.767 -5.847 9.374 1.00 98.69 85 THR A CA 1
ATOM 659 C C . THR A 1 85 ? -2.932 -6.759 8.159 1.00 98.69 85 THR A C 1
ATOM 661 O O . THR A 1 85 ? -1.981 -6.937 7.397 1.00 98.69 85 THR A O 1
ATOM 664 N N . LEU A 1 86 ? -4.143 -7.281 7.930 1.00 98.75 86 LEU A N 1
ATOM 665 C CA . LEU A 1 86 ? -4.464 -8.063 6.734 1.00 98.75 86 LEU A CA 1
ATOM 666 C C . LEU A 1 86 ? -4.275 -7.232 5.460 1.00 98.75 86 LEU A C 1
ATOM 668 O O . LEU A 1 86 ? -3.648 -7.702 4.510 1.00 98.75 86 LEU A O 1
ATOM 672 N N . PHE A 1 87 ? -4.752 -5.984 5.456 1.00 98.75 87 PHE A N 1
ATOM 673 C CA . PHE A 1 87 ? -4.529 -5.063 4.345 1.00 98.75 87 PHE A CA 1
ATOM 674 C C . PHE A 1 87 ? -3.033 -4.863 4.071 1.00 98.75 87 PHE A C 1
ATOM 676 O O . PHE A 1 87 ? -2.597 -5.029 2.933 1.00 98.75 87 PHE A O 1
ATOM 683 N N . LEU A 1 88 ? -2.229 -4.565 5.097 1.00 98.81 88 LEU A N 1
ATOM 684 C CA . LEU A 1 88 ? -0.782 -4.387 4.950 1.00 98.81 88 LEU A CA 1
ATOM 685 C C . LEU A 1 88 ? -0.112 -5.641 4.366 1.00 98.81 88 LEU A C 1
ATOM 687 O O . LEU A 1 88 ? 0.626 -5.534 3.386 1.00 98.81 88 LEU A O 1
ATOM 691 N N . ALA A 1 89 ? -0.393 -6.823 4.921 1.00 98.69 89 ALA A N 1
ATOM 692 C CA . ALA A 1 89 ? 0.169 -8.085 4.440 1.00 98.69 89 ALA A CA 1
ATOM 693 C C . ALA A 1 89 ? -0.206 -8.352 2.974 1.00 98.69 89 ALA A C 1
ATOM 695 O O . ALA A 1 89 ? 0.656 -8.692 2.159 1.00 98.69 89 ALA A O 1
ATOM 696 N N . ALA A 1 90 ? -1.470 -8.113 2.611 1.00 98.62 90 ALA A N 1
ATOM 697 C CA . ALA A 1 90 ? -1.928 -8.221 1.235 1.00 98.62 90 ALA A CA 1
ATOM 698 C C . ALA A 1 90 ? -1.155 -7.274 0.303 1.00 98.62 90 ALA A C 1
ATOM 700 O O . ALA A 1 90 ? -0.708 -7.687 -0.764 1.00 98.62 90 ALA A O 1
ATOM 701 N N . ARG A 1 91 ? -0.921 -6.019 0.703 1.00 98.25 91 ARG A N 1
ATOM 702 C CA . ARG A 1 91 ? -0.161 -5.055 -0.113 1.00 98.25 91 ARG A CA 1
ATOM 703 C C . ARG A 1 91 ? 1.312 -5.426 -0.257 1.00 98.25 91 ARG A C 1
ATOM 705 O O . ARG A 1 91 ? 1.853 -5.255 -1.349 1.00 98.25 91 ARG A O 1
ATOM 712 N N . ILE A 1 92 ? 1.934 -5.981 0.783 1.00 98.56 92 ILE A N 1
ATOM 713 C CA . ILE A 1 92 ? 3.310 -6.496 0.715 1.00 98.56 92 ILE A CA 1
ATOM 714 C C . ILE A 1 92 ? 3.409 -7.629 -0.312 1.00 98.56 92 ILE A C 1
ATOM 716 O O . ILE A 1 92 ? 4.319 -7.615 -1.134 1.00 98.56 92 ILE A O 1
ATOM 720 N N . LEU A 1 93 ? 2.462 -8.574 -0.311 1.00 98.31 93 LEU A N 1
ATOM 721 C CA . LEU A 1 93 ? 2.445 -9.701 -1.254 1.00 98.31 93 LEU A CA 1
ATOM 722 C C . LEU A 1 93 ? 2.036 -9.290 -2.677 1.00 98.31 93 LEU A C 1
ATOM 724 O O . LEU A 1 93 ? 2.524 -9.854 -3.658 1.00 98.31 93 LEU A O 1
ATOM 728 N N . TYR A 1 94 ? 1.157 -8.297 -2.809 1.00 98.12 94 TYR A N 1
ATOM 729 C CA . TYR A 1 94 ? 0.643 -7.843 -4.100 1.00 98.12 94 TYR A CA 1
ATOM 730 C C . TYR A 1 94 ? 1.755 -7.309 -5.012 1.00 98.12 94 TYR A C 1
ATOM 732 O O . TYR A 1 94 ? 1.762 -7.610 -6.205 1.00 98.12 94 TYR A O 1
ATOM 740 N N . VAL A 1 95 ? 2.719 -6.560 -4.463 1.00 97.62 95 VAL A N 1
ATOM 741 C CA . VAL A 1 95 ? 3.823 -5.949 -5.228 1.00 97.62 95 VAL A CA 1
ATOM 742 C C . VAL A 1 95 ? 4.691 -6.985 -5.967 1.00 97.62 95 VAL A C 1
ATOM 744 O O . VAL A 1 95 ? 4.771 -6.893 -7.197 1.00 97.62 95 VAL A O 1
ATOM 747 N N . PRO A 1 96 ? 5.315 -7.984 -5.304 1.00 97.56 96 PRO A N 1
ATOM 748 C CA . PRO A 1 96 ? 6.128 -8.987 -5.988 1.00 97.56 96 PRO A CA 1
ATOM 749 C C . PRO A 1 96 ? 5.300 -9.867 -6.933 1.00 97.56 96 PRO A C 1
ATOM 751 O O . PRO A 1 96 ? 5.771 -10.176 -8.026 1.00 97.56 96 PRO A O 1
ATOM 754 N N . LEU A 1 97 ? 4.050 -10.209 -6.590 1.00 97.69 97 LEU A N 1
ATOM 755 C CA . LEU A 1 97 ? 3.165 -10.968 -7.488 1.00 97.69 97 LEU A CA 1
ATOM 756 C C . LEU A 1 97 ? 2.847 -10.195 -8.775 1.00 97.69 97 LEU A C 1
ATOM 758 O O . LEU A 1 97 ? 2.843 -10.771 -9.868 1.00 97.69 97 LEU A O 1
ATOM 762 N N . TYR A 1 98 ? 2.612 -8.884 -8.668 1.00 95.94 98 TYR A N 1
ATOM 763 C CA . TYR A 1 98 ? 2.395 -8.022 -9.829 1.00 95.94 98 TYR A CA 1
ATOM 764 C C . TYR A 1 98 ? 3.666 -7.906 -10.677 1.00 95.94 98 TYR A C 1
ATOM 766 O O . TYR A 1 98 ? 3.601 -8.018 -11.903 1.00 95.94 98 TYR A O 1
ATOM 774 N N . ALA A 1 99 ? 4.820 -7.711 -10.034 1.00 96.69 99 ALA A N 1
ATOM 775 C CA . ALA A 1 99 ? 6.119 -7.628 -10.695 1.00 96.69 99 ALA A CA 1
ATOM 776 C C . ALA A 1 99 ? 6.437 -8.912 -11.487 1.00 96.69 99 ALA A C 1
ATOM 778 O O . ALA A 1 99 ? 6.742 -8.843 -12.684 1.00 96.69 99 ALA A O 1
ATOM 779 N N . ALA A 1 100 ? 6.253 -10.077 -10.857 1.00 97.00 100 ALA A N 1
ATOM 780 C CA . ALA A 1 100 ? 6.419 -11.394 -11.472 1.00 97.00 100 ALA A CA 1
ATOM 781 C C . ALA A 1 100 ? 5.375 -11.682 -12.568 1.00 97.00 100 ALA A C 1
ATOM 783 O O . ALA A 1 100 ? 5.639 -12.444 -13.495 1.00 97.00 100 ALA A O 1
ATOM 784 N N . GLY A 1 101 ? 4.217 -11.017 -12.526 1.00 94.25 101 GLY A N 1
ATOM 785 C CA . GLY A 1 101 ? 3.150 -11.195 -13.507 1.00 94.25 101 GLY A CA 1
ATOM 786 C C . GLY A 1 101 ? 2.332 -12.460 -13.264 1.00 94.25 101 GLY A C 1
ATOM 787 O O . GLY A 1 101 ? 1.976 -13.129 -14.224 1.00 94.25 101 GLY A O 1
ATOM 788 N N . VAL A 1 102 ? 2.039 -12.779 -11.999 1.00 95.88 102 VAL A N 1
ATOM 789 C CA . VAL A 1 102 ? 1.234 -13.945 -11.594 1.00 95.88 102 VAL A CA 1
ATOM 790 C C . VAL A 1 102 ? -0.239 -13.521 -11.448 1.00 95.88 102 VAL A C 1
ATOM 792 O O . VAL A 1 102 ? -0.619 -12.988 -10.402 1.00 95.88 102 VAL A O 1
ATOM 795 N N . PRO A 1 103 ? -1.094 -13.693 -12.477 1.00 87.44 103 PRO A N 1
ATOM 796 C CA . PRO A 1 103 ? -2.361 -12.966 -12.568 1.00 87.44 103 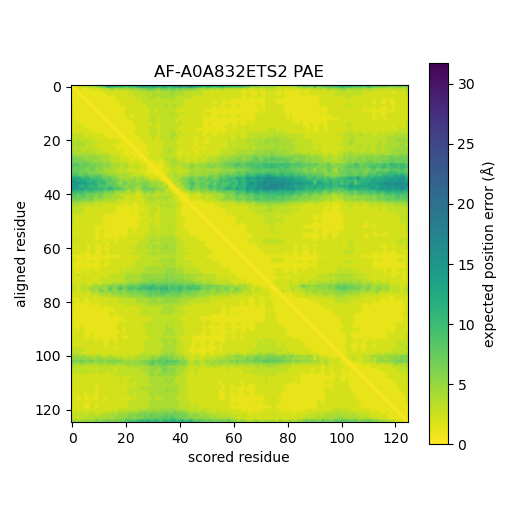PRO A CA 1
ATOM 797 C C . PRO A 1 103 ? -3.403 -13.397 -11.529 1.00 87.44 103 PRO A C 1
ATOM 799 O O . PRO A 1 103 ? -4.043 -12.532 -10.936 1.00 87.44 103 PRO A O 1
ATOM 802 N N . VAL A 1 104 ? -3.562 -14.703 -11.288 1.00 94.38 104 VAL A N 1
ATOM 803 C CA . VAL A 1 104 ? -4.616 -15.247 -10.410 1.00 94.38 104 VAL A CA 1
ATOM 804 C C . VAL A 1 104 ? -4.310 -14.976 -8.937 1.00 94.38 104 VAL A C 1
ATOM 806 O O . VAL A 1 104 ? -5.129 -14.383 -8.238 1.00 94.38 104 VAL A O 1
ATOM 809 N N . LEU A 1 105 ? -3.107 -15.337 -8.474 1.00 94.94 105 LEU A N 1
ATOM 810 C CA . LEU A 1 105 ? -2.705 -15.116 -7.079 1.00 94.94 105 LEU A CA 1
ATOM 811 C C . LEU A 1 105 ? -2.717 -13.632 -6.709 1.00 94.94 105 LEU A C 1
ATOM 813 O O . LEU A 1 105 ? -3.177 -13.273 -5.629 1.00 94.94 105 LEU A O 1
ATOM 817 N N . ARG A 1 106 ? -2.285 -12.754 -7.622 1.00 95.50 106 ARG A N 1
ATOM 818 C CA . ARG A 1 106 ? -2.367 -11.304 -7.422 1.00 95.50 106 ARG A CA 1
ATOM 819 C C . ARG A 1 106 ? -3.804 -10.851 -7.134 1.00 95.50 106 ARG A C 1
ATOM 821 O O . ARG A 1 106 ? -4.008 -10.041 -6.233 1.00 95.50 106 ARG A O 1
ATOM 828 N N . SER A 1 107 ? -4.786 -11.342 -7.891 1.00 95.56 107 SER A N 1
ATOM 829 C CA . SER A 1 107 ? -6.194 -10.968 -7.700 1.00 95.56 107 SER A CA 1
ATOM 830 C C . SER A 1 107 ? -6.757 -11.495 -6.378 1.00 95.56 107 SER A C 1
ATOM 832 O O . SER A 1 107 ? -7.460 -10.765 -5.686 1.00 95.56 107 SER A O 1
ATOM 834 N N . LEU A 1 108 ? -6.397 -12.718 -5.978 1.00 97.94 108 LEU A N 1
ATOM 835 C CA . LEU A 1 108 ? -6.786 -13.270 -4.674 1.00 97.94 108 LEU A CA 1
ATOM 836 C C . LEU A 1 108 ? -6.213 -12.447 -3.512 1.00 97.94 108 LEU A C 1
ATOM 838 O O . LEU A 1 108 ? -6.927 -12.121 -2.567 1.00 97.94 108 LEU A O 1
ATOM 842 N N . VAL A 1 109 ? -4.946 -12.041 -3.609 1.00 98.12 109 VAL A N 1
ATOM 843 C CA . VAL A 1 109 ? -4.311 -11.168 -2.613 1.00 98.12 109 VAL A CA 1
ATOM 844 C C . VAL A 1 109 ? -4.968 -9.785 -2.580 1.00 98.12 109 VAL A C 1
ATOM 846 O O . VAL A 1 109 ? -5.153 -9.218 -1.506 1.00 98.12 109 VAL A O 1
ATOM 849 N N . TRP A 1 110 ? -5.384 -9.245 -3.728 1.00 97.88 110 TRP A N 1
ATOM 850 C CA . TRP A 1 110 ? -6.149 -7.996 -3.766 1.00 97.88 110 TRP A CA 1
ATOM 851 C C . TRP A 1 110 ? -7.485 -8.114 -3.022 1.00 97.88 110 TRP A C 1
ATOM 853 O O . TRP A 1 110 ? -7.815 -7.236 -2.223 1.00 97.88 110 TRP A O 1
ATOM 863 N N . LEU A 1 111 ? -8.214 -9.219 -3.220 1.00 98.25 111 LEU A N 1
ATOM 864 C CA . LEU A 1 111 ? -9.461 -9.499 -2.501 1.00 98.25 111 LEU A CA 1
ATOM 865 C C . LEU A 1 111 ? -9.231 -9.627 -0.990 1.00 98.25 111 LEU 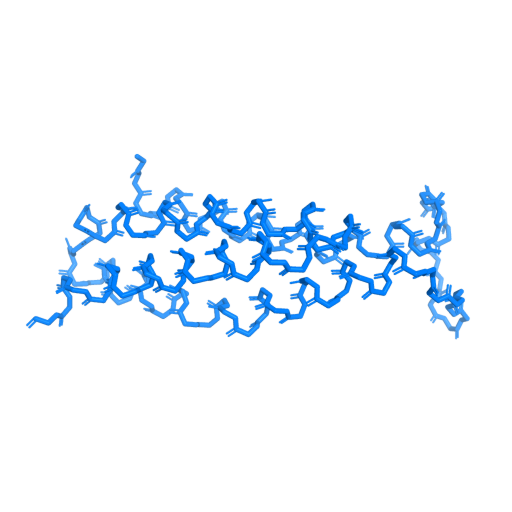A C 1
ATOM 867 O O . LEU A 1 111 ? -10.018 -9.090 -0.216 1.00 98.25 111 LEU A O 1
ATOM 871 N N . ALA A 1 112 ? -8.131 -10.253 -0.561 1.00 98.62 112 ALA A N 1
ATOM 872 C CA . ALA A 1 112 ? -7.754 -10.293 0.853 1.00 98.62 112 ALA A CA 1
ATOM 873 C C . ALA A 1 112 ? -7.518 -8.881 1.426 1.00 98.62 112 ALA A C 1
ATOM 875 O O . ALA A 1 112 ? -7.956 -8.576 2.533 1.00 98.62 112 ALA A O 1
ATOM 876 N N . GLY A 1 113 ? -6.896 -7.989 0.648 1.00 98.38 113 GLY A N 1
ATOM 877 C CA . GLY A 1 113 ? -6.766 -6.577 1.012 1.00 98.38 113 GLY A CA 1
ATOM 878 C C . GLY A 1 113 ? -8.121 -5.878 1.157 1.00 98.38 113 GLY A C 1
ATOM 879 O O . GLY A 1 113 ? -8.322 -5.134 2.114 1.00 98.38 113 GLY A O 1
ATOM 880 N N . MET A 1 114 ? -9.067 -6.147 0.252 1.00 98.38 114 MET A N 1
ATOM 881 C CA . MET A 1 114 ? -10.433 -5.618 0.346 1.00 98.38 114 MET A CA 1
ATOM 882 C C . MET A 1 114 ? -11.163 -6.136 1.592 1.00 98.38 114 MET A C 1
ATOM 884 O O . MET A 1 114 ? -11.782 -5.354 2.308 1.00 98.38 114 MET A O 1
ATOM 888 N N . ALA A 1 115 ? -11.030 -7.426 1.906 1.00 98.69 115 ALA A N 1
ATOM 889 C CA . ALA A 1 115 ? -11.569 -7.999 3.136 1.00 98.69 115 ALA A CA 1
ATOM 890 C C . ALA A 1 115 ? -10.991 -7.308 4.384 1.00 98.69 115 ALA A C 1
ATOM 892 O O . ALA A 1 115 ? -11.739 -6.986 5.303 1.00 98.69 115 ALA A O 1
ATOM 893 N N . GLY A 1 116 ? -9.691 -6.989 4.386 1.00 98.62 116 GLY A N 1
ATOM 894 C CA . GLY A 1 116 ? -9.062 -6.205 5.453 1.00 98.62 116 GLY A CA 1
ATOM 895 C C . GLY A 1 116 ? -9.695 -4.823 5.648 1.00 98.62 116 GLY A C 1
ATOM 896 O O . GLY A 1 116 ? -9.932 -4.416 6.783 1.00 98.62 116 GLY A O 1
ATOM 897 N N . LEU A 1 117 ? -10.046 -4.127 4.560 1.00 98.56 117 LEU A N 1
ATOM 898 C CA . LEU A 1 117 ? -10.755 -2.842 4.631 1.00 98.56 117 LEU A CA 1
ATOM 899 C C . LEU A 1 117 ? -12.168 -2.998 5.205 1.00 98.56 117 LEU A C 1
ATOM 901 O O . LEU A 1 117 ? -12.562 -2.217 6.066 1.00 98.56 117 LEU A O 1
ATOM 905 N N . LEU A 1 118 ? -12.911 -4.028 4.792 1.00 98.38 118 LEU A N 1
ATOM 906 C CA . LEU A 1 118 ? -14.233 -4.319 5.360 1.00 98.38 118 LEU A CA 1
ATOM 907 C C . LEU A 1 118 ? -14.142 -4.616 6.863 1.00 98.38 118 LEU A C 1
ATOM 909 O O . LEU A 1 118 ? -14.922 -4.082 7.645 1.00 98.38 118 LEU A O 1
ATOM 913 N N . MET A 1 119 ? -13.138 -5.387 7.287 1.00 98.31 119 MET A N 1
ATOM 914 C CA . MET A 1 119 ? -12.871 -5.642 8.706 1.00 98.31 119 MET A CA 1
ATOM 915 C C . MET A 1 119 ? -12.550 -4.360 9.485 1.00 98.31 119 MET A C 1
ATOM 917 O O . MET A 1 119 ? -12.958 -4.243 10.635 1.00 98.31 119 MET A O 1
ATOM 921 N N . MET A 1 120 ? -11.839 -3.398 8.885 1.00 98.44 120 MET A N 1
ATOM 922 C CA . MET A 1 120 ? -11.596 -2.088 9.508 1.00 98.44 120 MET A CA 1
ATOM 923 C C . MET A 1 120 ? -12.863 -1.238 9.619 1.00 98.44 120 MET A C 1
ATOM 925 O O . MET A 1 120 ? -12.935 -0.392 10.504 1.00 98.44 120 MET A O 1
ATOM 929 N N . ALA A 1 121 ? -13.836 -1.434 8.730 1.00 97.75 121 ALA A N 1
ATOM 930 C CA . ALA A 1 121 ? -15.099 -0.707 8.757 1.00 97.75 121 ALA A CA 1
ATOM 931 C C . ALA A 1 121 ? -16.068 -1.243 9.822 1.00 97.75 121 ALA A C 1
ATOM 933 O O . ALA A 1 121 ? -16.824 -0.460 10.381 1.00 97.75 121 ALA A O 1
ATOM 934 N N . MET A 1 122 ? -16.022 -2.542 10.144 1.00 95.62 122 MET A N 1
ATOM 935 C CA . MET A 1 122 ? -16.943 -3.169 11.108 1.00 95.62 122 MET A CA 1
ATOM 936 C C . MET A 1 122 ? -17.039 -2.460 12.473 1.00 95.62 122 MET A C 1
ATOM 938 O O . MET A 1 122 ? -18.153 -2.321 12.957 1.00 95.62 122 MET A O 1
ATOM 942 N N . PRO A 1 123 ? -15.948 -1.979 13.105 1.00 93.75 123 PRO A N 1
ATOM 943 C CA . PRO A 1 123 ? -16.033 -1.265 14.383 1.00 93.75 123 PRO A CA 1
ATOM 944 C C . PRO A 1 123 ? -16.652 0.140 14.305 1.00 93.75 123 PRO A C 1
ATOM 946 O O . PRO A 1 123 ? -16.804 0.778 15.342 1.00 93.75 123 PRO A O 1
ATOM 949 N N . LEU A 1 124 ? -16.913 0.661 13.101 1.00 93.25 124 LEU A N 1
ATOM 950 C CA . LEU A 1 124 ? -17.559 1.961 12.876 1.00 93.25 124 LEU A CA 1
ATOM 951 C C . LEU A 1 124 ? -19.074 1.844 12.648 1.00 93.25 124 LEU A C 1
ATOM 953 O O . LEU A 1 124 ? -19.732 2.874 12.499 1.00 93.25 124 LEU A O 1
ATOM 957 N N . LEU A 1 125 ? -19.593 0.619 12.555 1.00 92.19 125 LEU A N 1
ATOM 958 C CA . LEU A 1 125 ? -21.006 0.297 12.359 1.00 92.19 125 LEU A CA 1
ATOM 959 C C . LEU A 1 125 ? -21.631 -0.118 13.693 1.00 92.19 125 LEU A C 1
ATOM 961 O O . LEU A 1 125 ? -22.802 0.258 13.911 1.00 92.19 125 LEU A O 1
#

Mean predicted aligned error: 3.06 Å

Solvent-accessible surface area (backbone atoms only — not comparable to full-atom values): 6530 Å² total; per-residue (Å²): 122,56,38,69,58,46,51,52,50,47,51,49,52,49,55,51,40,67,46,50,22,55,40,55,38,53,72,66,41,61,67,68,69,72,44,80,76,87,75,69,73,74,68,42,75,55,19,51,32,35,42,51,44,37,51,54,48,60,67,47,42,62,59,52,50,50,42,53,49,54,28,50,76,70,69,29,28,77,68,21,20,63,14,47,47,41,24,44,54,21,54,64,52,30,46,60,30,43,48,73,64,44,69,66,65,29,51,55,32,49,51,47,23,51,51,11,51,53,43,28,45,54,72,80,110

Foldseek 3Di:
DWLVVLLVLLVVLLVCLVVVLLCVQVVNPPVVVPDDPPDGHDGDPLSVLSVVLSVVSVVCSVLLVVLSVLCVVVVNRVQLNVLSVQLSVLSVVLNVCSSVVVPPVNVVSVVSNVSSSVSSCVVVD

Sequence (125 aa):
MSLTTVTLLVLLLFVVQLFLQETVRYHFDLWRIMGNRDERPQKTVLAARLERAKNNMLEALPLFLGLAMLTLFAGGGNAASPGATLFLAARILYVPLYAAGVPVLRSLVWLAGMAGLLMMAMPLL